Protein AF-A0A959HTA1-F1 (afdb_monomer)

pLDDT: mean 89.98, std 10.59, range [50.75, 98.5]

Secondary structure (DSSP, 8-state):
------EEEEEEES-HHHHHHHHHHHHTS--SEEETTEEEEEEETTEEEEEEEHHHHHHHHGGGS--GGGG---

Foldseek 3Di:
DPDLQADEDEQADQDQVVVQVVVCVVLVHHFPDDDQQWTKHCSDPRYMYMYGHLVVCCVVCPPVDPRSVVVPDD

Solvent-accessible surface area (backbone atoms only — not comparable to full-atom values): 4563 Å² total; per-residue (Å²): 130,94,70,86,75,68,47,76,48,73,46,69,30,95,48,48,68,64,48,50,55,51,49,26,64,74,69,71,44,79,61,80,40,80,52,97,71,40,35,30,35,75,80,45,100,45,34,34,44,33,38,28,30,29,81,62,51,41,75,74,53,52,90,79,53,82,60,59,74,78,68,69,85,126

Structure (mmCIF, N/CA/C/O backbone):
data_AF-A0A959HTA1-F1
#
_entry.id   AF-A0A959HTA1-F1
#
loop_
_atom_site.group_PDB
_atom_site.id
_atom_site.type_symbol
_atom_site.label_atom_id
_atom_site.label_alt_id
_atom_site.label_comp_id
_atom_site.label_asym_id
_atom_site.label_entity_id
_atom_site.label_seq_id
_atom_site.pdbx_PDB_ins_code
_atom_site.Cartn_x
_atom_site.Cartn_y
_atom_site.Cartn_z
_atom_site.occupancy
_atom_site.B_iso_or_equiv
_atom_site.auth_seq_id
_atom_site.auth_comp_id
_atom_site.auth_asym_id
_atom_site.auth_atom_id
_atom_site.pdbx_PDB_model_num
ATOM 1 N N . MET A 1 1 ? 12.404 7.855 27.961 1.00 58.31 1 MET A N 1
ATOM 2 C CA . MET A 1 1 ? 12.663 6.728 27.037 1.00 58.31 1 MET A CA 1
ATOM 3 C C . MET A 1 1 ? 12.048 7.091 25.693 1.00 58.31 1 MET A C 1
ATOM 5 O O . MET A 1 1 ? 10.936 7.602 25.679 1.00 58.31 1 MET A O 1
ATOM 9 N N . HIS A 1 2 ? 12.779 6.932 24.589 1.00 63.00 2 HIS A N 1
ATOM 10 C CA . HIS A 1 2 ? 12.273 7.258 23.250 1.00 63.00 2 HIS A CA 1
ATOM 11 C C . HIS A 1 2 ? 11.337 6.133 22.794 1.00 63.00 2 HIS A C 1
ATOM 13 O O . HIS A 1 2 ? 11.770 5.164 22.178 1.00 63.00 2 HIS A O 1
ATOM 19 N N . HIS A 1 3 ? 10.069 6.209 23.193 1.00 84.75 3 HIS A N 1
ATOM 20 C CA . HIS A 1 3 ? 9.062 5.230 22.799 1.00 84.75 3 HIS A CA 1
ATOM 21 C C . HIS A 1 3 ? 8.600 5.533 21.370 1.00 84.75 3 HIS A C 1
ATOM 23 O O . HIS A 1 3 ? 8.157 6.646 21.091 1.00 84.75 3 HIS A O 1
ATOM 29 N N . ILE A 1 4 ? 8.693 4.555 20.467 1.00 89.81 4 ILE A N 1
ATOM 30 C CA . ILE A 1 4 ? 8.032 4.632 19.158 1.00 89.81 4 ILE A CA 1
ATOM 31 C C . ILE A 1 4 ? 6.523 4.635 19.420 1.00 89.81 4 ILE A C 1
ATOM 33 O O . ILE A 1 4 ? 5.988 3.670 19.962 1.00 89.81 4 ILE A O 1
ATOM 37 N N . GLN A 1 5 ? 5.848 5.734 19.083 1.00 91.38 5 GLN A N 1
ATOM 38 C CA . GLN A 1 5 ? 4.422 5.917 19.381 1.00 91.38 5 GLN A CA 1
ATOM 39 C C . GLN A 1 5 ? 3.504 5.421 18.263 1.00 91.38 5 GLN A C 1
ATOM 41 O O . GLN A 1 5 ? 2.387 4.992 18.536 1.00 91.38 5 GLN A O 1
ATOM 46 N N . LEU A 1 6 ? 3.969 5.486 17.016 1.00 94.44 6 LEU A N 1
ATOM 47 C CA . LEU A 1 6 ? 3.213 5.136 15.819 1.00 94.44 6 LEU A CA 1
ATOM 48 C C . LEU A 1 6 ? 4.118 4.357 14.869 1.00 94.44 6 LEU A C 1
ATOM 50 O O . LEU A 1 6 ? 5.293 4.693 14.714 1.00 94.44 6 LEU A O 1
ATOM 54 N N . ILE A 1 7 ? 3.557 3.340 14.223 1.00 96.25 7 ILE A N 1
ATOM 55 C CA . ILE A 1 7 ? 4.239 2.534 13.215 1.00 96.25 7 ILE A CA 1
ATOM 56 C C . ILE A 1 7 ? 3.413 2.567 11.934 1.00 96.25 7 ILE A C 1
ATOM 58 O O . ILE A 1 7 ? 2.203 2.328 11.949 1.00 96.25 7 ILE A O 1
ATOM 62 N N . GLN A 1 8 ? 4.090 2.835 10.823 1.00 96.94 8 GLN A N 1
ATOM 63 C CA . GLN A 1 8 ? 3.530 2.706 9.489 1.00 96.94 8 GLN A CA 1
ATOM 64 C C . GLN A 1 8 ? 4.415 1.780 8.666 1.00 96.94 8 GLN A C 1
ATOM 66 O O . GLN A 1 8 ? 5.600 2.044 8.466 1.00 96.94 8 GLN A O 1
ATOM 71 N N . THR A 1 9 ? 3.820 0.698 8.184 1.00 96.44 9 THR A N 1
ATOM 72 C CA . THR A 1 9 ? 4.458 -0.227 7.251 1.00 96.44 9 THR A CA 1
ATOM 73 C C . THR A 1 9 ? 3.873 0.013 5.872 1.00 96.44 9 THR A C 1
ATOM 75 O O . THR A 1 9 ? 2.655 0.034 5.725 1.00 96.44 9 THR A O 1
ATOM 78 N N . ILE A 1 10 ? 4.721 0.200 4.861 1.00 94.50 10 ILE A N 1
ATOM 79 C CA . ILE A 1 10 ? 4.285 0.381 3.473 1.00 94.50 10 ILE A CA 1
ATOM 80 C C . ILE A 1 10 ? 4.701 -0.845 2.669 1.00 94.50 10 ILE A C 1
ATOM 82 O O . ILE A 1 10 ? 5.881 -1.192 2.633 1.00 94.50 10 ILE A O 1
ATOM 86 N N . LEU A 1 11 ? 3.730 -1.484 2.020 1.00 94.00 11 LEU A N 1
ATOM 87 C CA . LEU A 1 11 ? 3.965 -2.551 1.056 1.00 94.00 11 LEU A CA 1
ATOM 88 C C . LEU A 1 11 ? 3.981 -1.960 -0.351 1.00 94.00 11 LEU A C 1
ATOM 90 O O . LEU A 1 11 ? 3.040 -1.278 -0.768 1.00 94.00 11 LEU A O 1
ATOM 94 N N . TYR A 1 12 ? 5.051 -2.246 -1.087 1.00 92.19 12 TYR A N 1
ATOM 95 C CA . TYR A 1 12 ? 5.139 -1.914 -2.501 1.00 92.19 12 TYR A CA 1
ATOM 96 C C . TYR A 1 12 ? 4.460 -3.007 -3.318 1.00 92.19 12 TYR A C 1
ATOM 98 O O . TYR A 1 12 ? 4.844 -4.173 -3.253 1.00 92.19 12 TYR A O 1
ATOM 106 N N . VAL A 1 13 ? 3.405 -2.632 -4.035 1.00 92.62 13 VAL A N 1
ATOM 107 C CA . VAL A 1 13 ? 2.515 -3.565 -4.730 1.00 92.62 13 VAL A CA 1
ATOM 108 C C . VAL A 1 13 ? 2.534 -3.331 -6.235 1.00 92.62 13 VAL A C 1
ATOM 110 O O . VAL A 1 13 ? 2.733 -2.212 -6.710 1.00 92.62 13 VAL A O 1
ATOM 113 N N . ALA A 1 14 ? 2.296 -4.392 -7.004 1.00 92.56 14 ALA A N 1
ATOM 114 C CA . ALA A 1 14 ? 2.227 -4.305 -8.462 1.00 92.56 14 ALA A CA 1
ATOM 115 C C . ALA A 1 14 ? 0.980 -3.540 -8.949 1.00 92.56 14 ALA A C 1
ATOM 117 O O . ALA A 1 14 ? 1.058 -2.792 -9.922 1.00 92.56 14 ALA A O 1
ATOM 118 N N . ASP A 1 15 ? -0.153 -3.718 -8.263 1.00 94.12 15 ASP A N 1
ATOM 119 C CA . ASP A 1 15 ? -1.444 -3.103 -8.581 1.00 94.12 15 ASP A CA 1
ATOM 120 C C . ASP A 1 15 ? -2.125 -2.655 -7.282 1.00 94.12 15 ASP A C 1
ATOM 122 O O . ASP A 1 15 ? -2.550 -3.478 -6.467 1.00 94.12 15 ASP A O 1
ATOM 126 N N . GLN A 1 16 ? -2.201 -1.338 -7.086 1.00 95.81 16 GLN A N 1
ATOM 127 C CA . GLN A 1 16 ? -2.752 -0.742 -5.872 1.00 95.81 16 GLN A CA 1
ATOM 128 C C . GLN A 1 16 ? -4.223 -1.104 -5.672 1.00 95.81 16 GLN A C 1
ATOM 130 O O . GLN A 1 16 ? -4.591 -1.517 -4.576 1.00 95.81 16 GLN A O 1
ATOM 135 N N . GLU A 1 17 ? -5.062 -0.983 -6.701 1.00 97.12 17 GLU A N 1
ATOM 136 C CA . GLU A 1 17 ? -6.500 -1.211 -6.554 1.00 97.12 17 GLU A CA 1
ATOM 137 C C . GLU A 1 17 ? -6.811 -2.677 -6.252 1.00 97.12 17 GLU A C 1
ATOM 139 O O . GLU A 1 17 ? -7.666 -2.995 -5.419 1.00 97.12 17 GLU A O 1
ATOM 144 N N . ARG A 1 18 ? -6.110 -3.600 -6.920 1.00 97.62 18 ARG A N 1
ATOM 14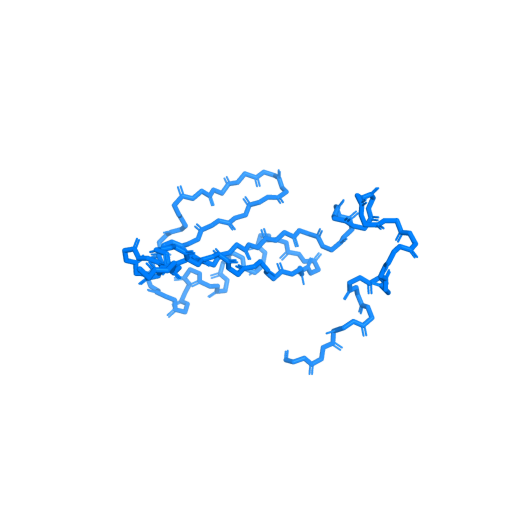5 C CA . ARG A 1 18 ? -6.262 -5.035 -6.671 1.00 97.62 18 ARG A CA 1
ATOM 146 C C . ARG A 1 18 ? -5.851 -5.383 -5.244 1.00 97.62 18 ARG A C 1
ATOM 148 O O . ARG A 1 18 ? -6.576 -6.127 -4.580 1.00 97.62 18 ARG A O 1
ATOM 155 N N . SER A 1 19 ? -4.740 -4.830 -4.764 1.00 97.62 19 SER A N 1
ATOM 156 C CA . SER A 1 19 ? -4.296 -5.012 -3.381 1.00 97.62 19 SER A CA 1
ATOM 157 C C . SER A 1 19 ? -5.257 -4.365 -2.380 1.00 97.62 19 SER A C 1
ATOM 159 O O . SER A 1 19 ? -5.597 -4.997 -1.382 1.00 97.62 19 SER A O 1
ATOM 161 N N . ALA A 1 20 ? -5.770 -3.164 -2.656 1.00 98.25 20 ALA A N 1
ATOM 162 C CA . ALA A 1 20 ? -6.750 -2.486 -1.811 1.00 98.25 20 ALA A CA 1
ATOM 163 C C . ALA A 1 20 ? -8.028 -3.322 -1.648 1.00 98.25 20 ALA A C 1
ATOM 165 O O . ALA A 1 20 ? -8.500 -3.514 -0.525 1.00 98.25 20 ALA A O 1
ATOM 166 N N . ARG A 1 21 ? -8.549 -3.902 -2.739 1.00 98.38 21 ARG A N 1
ATOM 167 C CA . ARG A 1 21 ? -9.702 -4.821 -2.695 1.00 98.38 21 ARG A CA 1
ATOM 168 C C . ARG A 1 21 ? -9.413 -6.072 -1.866 1.00 98.38 21 ARG A C 1
ATOM 170 O O . ARG A 1 21 ? -10.243 -6.456 -1.043 1.00 98.38 21 ARG A O 1
ATOM 177 N N . PHE A 1 22 ? -8.241 -6.680 -2.050 1.00 98.19 22 PHE A N 1
ATOM 178 C CA . PHE A 1 22 ? -7.817 -7.845 -1.271 1.00 98.19 22 PHE A CA 1
ATOM 179 C C . PHE A 1 22 ? -7.775 -7.539 0.234 1.00 98.19 22 PHE A C 1
ATOM 181 O O . PHE A 1 22 ? -8.434 -8.222 1.020 1.00 98.19 22 PHE A O 1
ATOM 188 N N . TYR A 1 23 ? -7.068 -6.479 0.635 1.00 98.19 23 TYR A N 1
ATOM 189 C CA . TYR A 1 23 ? -6.923 -6.112 2.044 1.00 98.19 23 TYR A CA 1
ATOM 190 C C . TYR A 1 23 ? -8.223 -5.598 2.668 1.00 98.19 23 TYR A C 1
ATOM 192 O O . TYR A 1 23 ? -8.479 -5.870 3.838 1.00 98.19 23 TYR A O 1
ATOM 200 N N . THR A 1 24 ? -9.098 -4.958 1.887 1.00 98.38 24 THR A N 1
ATOM 201 C CA . THR A 1 24 ? -10.458 -4.613 2.335 1.00 98.38 24 THR A CA 1
ATOM 202 C C . THR A 1 24 ? -11.235 -5.864 2.747 1.00 98.38 24 THR A C 1
ATOM 204 O O . THR A 1 24 ? -11.867 -5.882 3.804 1.00 98.38 24 THR A O 1
ATOM 207 N N . GLY A 1 25 ? -11.169 -6.931 1.941 1.00 98.19 25 GLY A N 1
ATOM 208 C CA . GLY A 1 25 ? -11.787 -8.218 2.269 1.00 98.19 25 GLY A CA 1
ATOM 209 C C . GLY A 1 25 ? -11.139 -8.894 3.479 1.00 98.19 25 GLY A C 1
ATOM 210 O O . GLY A 1 25 ? -11.847 -9.374 4.364 1.00 98.19 25 GLY A O 1
ATOM 211 N N . LEU A 1 26 ? -9.803 -8.878 3.550 1.00 98.00 26 LEU A N 1
ATOM 212 C CA . LEU A 1 26 ? -9.036 -9.489 4.639 1.00 98.00 26 LEU A CA 1
ATOM 213 C C . LEU A 1 26 ? -9.322 -8.830 5.995 1.00 98.00 26 LEU A C 1
ATOM 215 O O . LEU A 1 26 ? -9.603 -9.520 6.972 1.00 98.00 26 LEU A O 1
ATOM 219 N N . PHE A 1 27 ? -9.283 -7.499 6.052 1.00 97.31 27 PHE A N 1
ATOM 220 C CA . PHE A 1 27 ? -9.505 -6.735 7.281 1.00 97.31 27 PHE A CA 1
ATOM 221 C C . PHE A 1 27 ? -10.980 -6.460 7.568 1.00 97.31 27 PHE A C 1
ATOM 223 O O . PHE A 1 27 ? -11.309 -5.975 8.648 1.00 97.31 27 PHE A O 1
ATOM 230 N N . ARG A 1 28 ? -11.873 -6.763 6.614 1.00 97.38 28 ARG A N 1
ATOM 231 C CA . ARG A 1 28 ? -13.317 -6.491 6.697 1.00 97.38 28 ARG A CA 1
ATOM 232 C C . ARG A 1 28 ? -13.621 -5.019 7.002 1.00 97.38 28 ARG A C 1
ATOM 234 O O . ARG A 1 28 ? -14.575 -4.698 7.705 1.00 97.38 28 ARG A O 1
ATOM 241 N N . LYS A 1 29 ? -12.795 -4.120 6.470 1.00 96.81 29 LYS A N 1
ATOM 242 C CA . LYS A 1 29 ? -12.869 -2.673 6.681 1.00 96.81 29 LYS A CA 1
ATOM 243 C C . LYS A 1 29 ? -12.439 -1.948 5.406 1.00 96.81 29 LYS A C 1
ATOM 245 O O . LYS A 1 29 ? -11.534 -2.397 4.711 1.00 96.81 29 LYS A O 1
ATOM 250 N N . LYS A 1 30 ? -13.086 -0.814 5.119 1.00 97.81 30 LYS A N 1
ATOM 251 C CA . LYS A 1 30 ? -12.667 0.112 4.059 1.00 97.81 30 LYS A CA 1
ATOM 252 C C . LYS A 1 30 ? -11.359 0.822 4.440 1.00 97.81 30 LYS A C 1
ATOM 254 O O . LYS A 1 30 ? -11.179 1.109 5.626 1.00 97.81 30 LYS A O 1
ATOM 259 N N . PRO A 1 31 ? -10.489 1.139 3.470 1.00 98.19 31 PRO A N 1
ATOM 260 C CA . PRO A 1 31 ? -9.304 1.944 3.733 1.00 98.19 31 PRO A CA 1
ATOM 261 C C . PRO A 1 31 ? -9.681 3.318 4.304 1.00 98.19 31 PRO A C 1
ATOM 263 O O . PRO A 1 31 ? -10.739 3.866 3.991 1.00 98.19 31 PRO A O 1
ATOM 266 N N . ASP A 1 32 ? -8.811 3.862 5.150 1.00 98.19 32 ASP A N 1
ATOM 267 C CA . ASP A 1 32 ? -8.94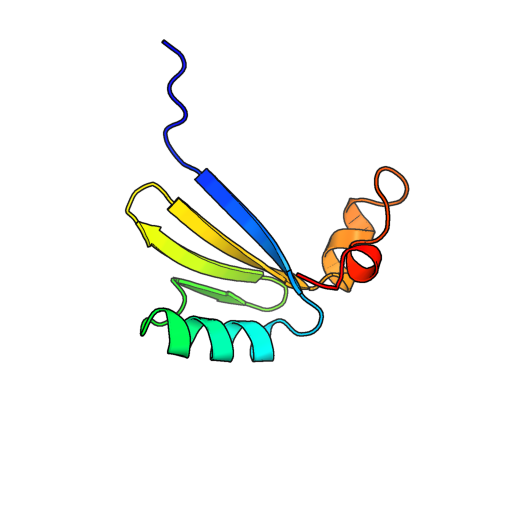8 5.205 5.720 1.00 98.19 32 ASP A CA 1
ATOM 268 C C . ASP A 1 32 ? -8.479 6.287 4.720 1.00 98.19 32 ASP A C 1
ATOM 270 O O . ASP A 1 32 ? -8.933 7.427 4.787 1.00 98.19 32 ASP A O 1
ATOM 274 N N . LEU A 1 33 ? -7.623 5.914 3.758 1.00 98.12 33 LEU A N 1
ATOM 275 C CA . LEU A 1 33 ? -7.225 6.720 2.599 1.00 98.12 33 LEU A CA 1
ATOM 276 C C . LEU A 1 33 ? -7.152 5.819 1.362 1.00 98.12 33 LEU A C 1
ATOM 278 O O . LEU A 1 33 ? -6.549 4.752 1.428 1.00 98.12 33 LEU A O 1
ATOM 282 N N . ASP A 1 34 ? -7.712 6.249 0.234 1.00 98.00 34 ASP A N 1
ATOM 283 C CA . ASP A 1 34 ? -7.571 5.540 -1.042 1.00 98.00 34 ASP A CA 1
ATOM 284 C C . ASP A 1 34 ? -7.541 6.541 -2.202 1.00 98.00 34 ASP A C 1
ATOM 286 O O . ASP A 1 34 ? -8.569 7.075 -2.618 1.00 98.00 34 ASP A O 1
ATOM 290 N N . VAL A 1 35 ? -6.334 6.869 -2.664 1.00 96.81 35 VAL A N 1
ATOM 291 C CA . VAL A 1 35 ? -6.069 7.865 -3.714 1.00 96.81 35 VAL A CA 1
ATOM 292 C C . VAL A 1 35 ? -5.009 7.336 -4.683 1.00 96.81 35 VAL A C 1
ATOM 294 O O . VAL A 1 35 ? -4.226 6.464 -4.305 1.00 96.81 35 VAL A O 1
ATOM 297 N N . PRO A 1 36 ? -4.910 7.839 -5.926 1.00 94.69 36 PRO A N 1
ATOM 298 C CA . PRO A 1 36 ? -3.879 7.381 -6.856 1.00 94.69 36 PRO A CA 1
ATOM 299 C C . PRO A 1 36 ? -2.467 7.465 -6.254 1.00 94.69 36 PRO A C 1
ATOM 301 O O . PRO A 1 36 ? -1.996 8.543 -5.895 1.00 94.69 36 PRO A O 1
ATOM 304 N N . GLY A 1 37 ? -1.791 6.320 -6.151 1.00 94.00 37 GLY A N 1
ATOM 305 C CA . GLY A 1 37 ? -0.448 6.196 -5.584 1.00 94.00 37 GLY A CA 1
ATOM 306 C C . GLY A 1 37 ? -0.391 5.784 -4.109 1.00 94.00 37 GLY A C 1
ATOM 307 O O . GLY A 1 37 ? 0.706 5.463 -3.651 1.00 94.00 37 GLY A O 1
ATOM 308 N N . MET A 1 38 ? -1.513 5.769 -3.377 1.00 95.69 38 MET A N 1
ATOM 309 C CA . MET A 1 38 ? -1.548 5.412 -1.955 1.00 95.69 38 MET A CA 1
ATOM 310 C C . MET A 1 38 ? -2.907 4.872 -1.486 1.00 95.69 38 MET A C 1
ATOM 312 O O . MET A 1 38 ? -3.934 5.534 -1.633 1.00 95.69 38 MET A O 1
ATOM 316 N N . THR A 1 39 ? -2.894 3.731 -0.801 1.00 98.38 39 THR A N 1
ATOM 317 C CA . THR A 1 39 ? -4.019 3.257 0.024 1.00 98.38 39 THR A CA 1
ATOM 318 C C . THR A 1 39 ? -3.535 3.051 1.460 1.00 98.38 39 THR A C 1
ATOM 320 O O . THR A 1 39 ? -2.450 2.511 1.654 1.00 98.38 39 THR A O 1
ATOM 323 N N . GLU A 1 40 ? -4.311 3.429 2.477 1.00 98.38 40 GLU A N 1
ATOM 324 C CA . GLU A 1 40 ? -3.969 3.232 3.895 1.00 98.38 40 GLU A CA 1
ATOM 325 C C . GLU A 1 40 ? -5.085 2.559 4.692 1.00 98.38 40 GLU A C 1
ATOM 327 O O . GLU A 1 40 ? -6.264 2.874 4.541 1.00 98.38 40 GLU A O 1
ATOM 332 N N . PHE A 1 41 ? -4.685 1.689 5.618 1.00 98.50 41 PHE A N 1
ATOM 333 C CA . PHE A 1 41 ? -5.538 1.074 6.628 1.00 98.50 41 PHE A CA 1
ATOM 334 C C . PHE A 1 41 ? -4.961 1.337 8.020 1.00 98.50 41 PHE A C 1
ATOM 336 O O . PHE A 1 41 ? -3.817 0.980 8.308 1.00 98.50 41 PHE A O 1
ATOM 343 N N . CYS A 1 42 ? -5.763 1.898 8.917 1.00 97.94 42 CYS A N 1
ATOM 344 C CA . CYS A 1 42 ? -5.490 1.916 10.348 1.00 97.94 42 CYS A CA 1
ATOM 345 C C . CYS A 1 42 ? -5.921 0.567 10.936 1.00 97.94 42 CYS A C 1
ATOM 347 O O . CYS A 1 42 ? -7.115 0.314 11.118 1.00 97.94 42 CYS A O 1
ATOM 349 N N . LEU A 1 43 ? -4.942 -0.300 11.210 1.00 96.56 43 LEU A N 1
ATOM 350 C CA . LEU A 1 43 ? -5.156 -1.640 11.771 1.00 96.56 43 LEU A CA 1
ATOM 351 C C . LEU A 1 43 ? -5.374 -1.586 13.286 1.00 96.56 43 LEU A C 1
ATOM 353 O O . LEU A 1 43 ? -6.141 -2.365 13.844 1.00 96.56 43 LEU A O 1
ATOM 357 N N . ALA A 1 44 ? -4.699 -0.645 13.942 1.00 95.06 44 ALA A N 1
ATOM 358 C CA . ALA A 1 44 ? -4.877 -0.301 15.344 1.00 95.06 44 ALA A CA 1
ATOM 359 C C . ALA A 1 44 ? -4.593 1.194 15.532 1.00 95.06 44 ALA A C 1
ATOM 361 O O . ALA A 1 44 ? -4.099 1.858 14.621 1.00 95.06 44 ALA A O 1
ATOM 362 N N . TYR A 1 45 ? -4.848 1.718 16.732 1.00 93.19 45 TYR A N 1
ATOM 363 C CA . TYR A 1 45 ? -4.581 3.122 17.066 1.00 93.19 45 TYR A CA 1
ATOM 364 C C . TYR A 1 45 ? -3.150 3.570 16.712 1.00 93.19 45 TYR A C 1
ATOM 366 O O . TYR A 1 45 ? -2.942 4.691 16.260 1.00 93.19 45 TYR A O 1
ATOM 374 N N . ASN A 1 46 ? -2.168 2.682 16.879 1.00 95.00 46 ASN A N 1
ATOM 375 C CA . ASN A 1 46 ? -0.753 2.967 16.664 1.00 95.00 46 ASN A CA 1
ATOM 376 C C . ASN A 1 46 ? -0.129 2.249 15.459 1.00 95.00 46 ASN A C 1
ATOM 378 O O . ASN A 1 46 ? 1.092 2.288 15.305 1.00 95.00 46 ASN A O 1
ATOM 382 N N . CYS A 1 47 ? -0.929 1.575 14.629 1.00 96.56 47 CYS A N 1
ATOM 383 C CA . CYS A 1 47 ? -0.421 0.734 13.550 1.00 96.56 47 CYS A CA 1
ATOM 384 C C . CYS A 1 47 ? -1.190 0.973 12.252 1.00 96.56 47 CYS A C 1
ATOM 386 O O . CYS A 1 47 ? -2.405 0.753 12.184 1.00 96.56 47 CYS A O 1
ATOM 388 N N . LYS A 1 48 ? -0.458 1.390 11.217 1.00 98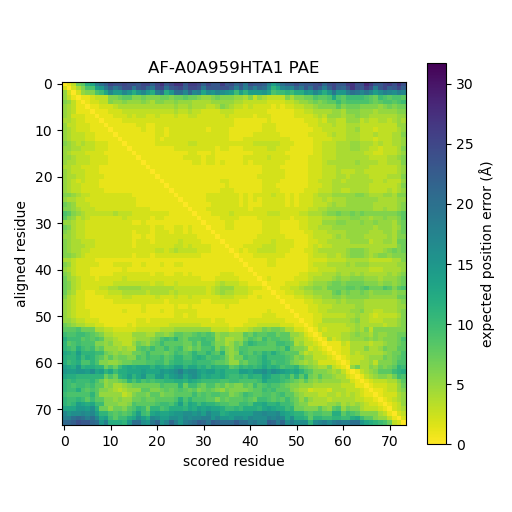.06 48 LYS A N 1
ATOM 389 C CA . LYS A 1 48 ? -0.978 1.602 9.868 1.00 98.06 48 LYS A CA 1
ATOM 390 C C . LYS A 1 48 ? -0.295 0.697 8.854 1.00 98.06 48 LYS A C 1
ATOM 392 O O . LYS A 1 48 ? 0.922 0.508 8.895 1.00 98.06 48 LYS A O 1
ATOM 397 N N . LEU A 1 49 ? -1.084 0.223 7.898 1.00 98.25 49 LEU A N 1
ATOM 398 C CA . LEU A 1 49 ? -0.605 -0.424 6.686 1.00 98.25 49 LEU A CA 1
ATOM 399 C C . LEU A 1 49 ? -0.881 0.477 5.483 1.00 98.25 49 LEU A C 1
ATOM 401 O O . LEU A 1 49 ? -2.032 0.820 5.225 1.00 98.25 49 LEU A O 1
ATOM 405 N N . GLY A 1 50 ? 0.167 0.836 4.751 1.00 97.88 50 GLY A N 1
ATOM 406 C CA . GLY A 1 50 ? 0.094 1.543 3.479 1.00 97.88 50 GLY A CA 1
ATOM 407 C C . GLY A 1 50 ? 0.361 0.611 2.298 1.00 97.88 50 GLY A C 1
ATOM 408 O O . GLY A 1 50 ? 1.162 -0.317 2.404 1.00 97.88 50 GLY A O 1
ATOM 409 N N . LEU A 1 51 ? -0.272 0.882 1.163 1.00 97.00 51 LEU A N 1
ATOM 410 C CA . LEU A 1 51 ? -0.033 0.226 -0.119 1.00 97.00 51 LEU A CA 1
ATOM 411 C C . LEU A 1 51 ? 0.369 1.298 -1.130 1.00 97.00 51 LEU A C 1
ATOM 413 O O . LEU A 1 51 ? -0.390 2.238 -1.363 1.00 97.00 51 LEU A O 1
ATOM 417 N N . MET A 1 52 ? 1.540 1.148 -1.744 1.00 94.75 52 MET A N 1
ATOM 418 C CA . MET A 1 52 ? 2.018 2.051 -2.795 1.00 94.75 52 MET A CA 1
ATOM 419 C C . MET A 1 52 ? 2.410 1.255 -4.041 1.00 94.75 52 MET A C 1
ATOM 421 O O . MET A 1 52 ? 3.044 0.209 -3.907 1.00 94.75 52 MET A O 1
ATOM 425 N N . PRO A 1 53 ? 2.121 1.733 -5.262 1.00 92.75 53 PRO A N 1
ATOM 426 C CA . PRO A 1 53 ? 2.626 1.099 -6.473 1.00 92.75 53 PRO A CA 1
ATOM 427 C C . PRO A 1 53 ? 4.163 1.068 -6.504 1.00 92.75 53 PRO A C 1
ATOM 429 O O . PRO A 1 53 ? 4.807 2.12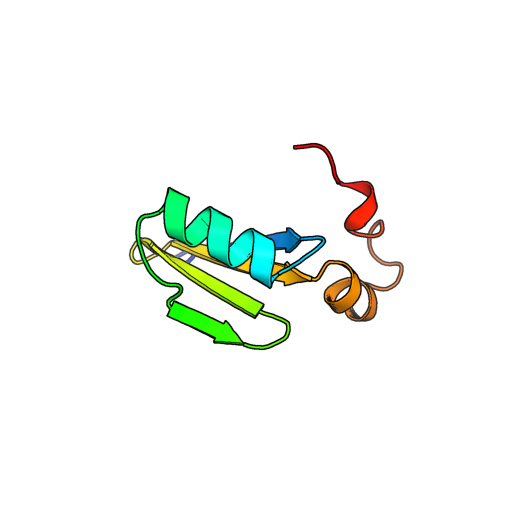0 -6.415 1.00 92.75 53 PRO A O 1
ATOM 432 N N . SER A 1 54 ? 4.760 -0.104 -6.735 1.00 87.75 54 SER A N 1
ATOM 433 C CA . SER A 1 54 ? 6.221 -0.275 -6.838 1.00 87.75 54 SER A CA 1
ATOM 434 C C . SER A 1 54 ? 6.869 0.659 -7.865 1.00 87.75 54 SER A C 1
ATOM 436 O O . SER A 1 54 ? 7.916 1.257 -7.616 1.00 87.75 54 SER A O 1
ATOM 438 N N . LYS A 1 55 ? 6.206 0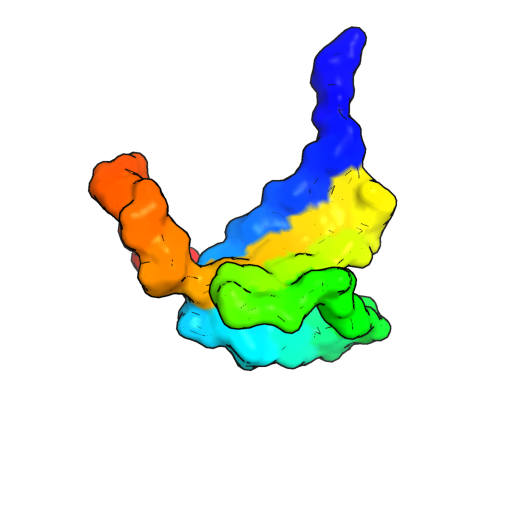.852 -9.012 1.00 82.56 55 LYS A N 1
ATOM 439 C CA . LYS A 1 55 ? 6.657 1.757 -10.084 1.00 82.56 55 LYS A CA 1
ATOM 440 C C . LYS A 1 55 ? 6.621 3.238 -9.690 1.00 82.56 55 LYS A C 1
ATOM 442 O O . LYS A 1 55 ? 7.285 4.060 -10.317 1.00 82.56 55 LYS A O 1
ATOM 447 N N . GLY A 1 56 ? 5.797 3.598 -8.705 1.00 81.00 56 GLY A N 1
ATOM 448 C CA . GLY A 1 56 ? 5.712 4.959 -8.188 1.00 81.00 56 GLY A CA 1
ATOM 449 C C . GLY A 1 56 ? 6.911 5.280 -7.303 1.00 81.00 56 GLY A C 1
ATOM 450 O O . GLY A 1 56 ? 7.616 6.259 -7.545 1.00 81.00 56 GLY A O 1
ATOM 451 N N . ILE A 1 57 ? 7.177 4.419 -6.317 1.00 81.38 57 ILE A N 1
ATOM 452 C CA . ILE A 1 57 ? 8.231 4.654 -5.324 1.00 81.38 57 ILE A CA 1
ATOM 453 C C . ILE A 1 57 ? 9.647 4.499 -5.891 1.00 81.38 57 ILE A C 1
ATOM 455 O O . ILE A 1 57 ? 10.567 5.175 -5.428 1.00 81.38 57 ILE A O 1
ATOM 459 N N . SER A 1 58 ? 9.844 3.675 -6.925 1.00 79.62 58 SER A N 1
ATOM 460 C CA . SER A 1 58 ? 11.163 3.498 -7.545 1.00 79.62 58 SER A CA 1
ATOM 461 C C . SER A 1 58 ? 11.746 4.808 -8.088 1.00 79.62 58 SER A C 1
ATOM 463 O O . SER A 1 58 ? 12.953 5.024 -8.008 1.00 79.62 58 SER A O 1
ATOM 465 N N . LYS A 1 59 ? 10.893 5.749 -8.520 1.00 79.75 59 LYS A N 1
ATOM 466 C CA . LYS A 1 59 ? 11.305 7.103 -8.940 1.00 79.75 59 LYS A CA 1
ATOM 467 C C . LYS A 1 59 ? 11.940 7.922 -7.811 1.00 79.75 59 LYS A C 1
ATOM 469 O O . LYS A 1 59 ? 12.755 8.804 -8.077 1.00 79.75 59 LYS A O 1
ATOM 474 N N . ILE A 1 60 ? 11.552 7.649 -6.565 1.00 81.69 60 ILE A N 1
ATOM 475 C CA . ILE A 1 60 ? 12.033 8.344 -5.366 1.00 81.69 60 ILE A CA 1
ATOM 476 C C . ILE A 1 60 ? 13.280 7.643 -4.815 1.00 81.69 60 ILE A C 1
ATOM 478 O O . ILE A 1 60 ? 14.260 8.313 -4.494 1.00 81.69 60 ILE A O 1
ATOM 482 N N . LEU A 1 61 ? 13.261 6.307 -4.749 1.00 80.88 61 LEU A N 1
ATOM 483 C CA . LEU A 1 61 ? 14.370 5.497 -4.226 1.00 80.88 61 LEU A CA 1
ATOM 484 C C . LEU A 1 61 ? 15.609 5.522 -5.135 1.00 80.88 61 LEU A C 1
ATOM 486 O O . LEU A 1 61 ? 16.733 5.442 -4.631 1.00 80.88 61 LEU A O 1
ATOM 490 N N . LYS A 1 62 ? 15.413 5.692 -6.452 1.00 78.94 62 LYS A N 1
ATOM 491 C CA . LYS A 1 62 ? 16.487 5.705 -7.460 1.00 78.94 62 LYS A CA 1
ATOM 492 C C . LYS A 1 62 ? 17.400 4.482 -7.272 1.00 78.94 62 LYS A C 1
ATOM 494 O O . LYS A 1 62 ? 16.903 3.379 -7.072 1.00 78.94 62 LYS A O 1
ATOM 499 N N . ASP A 1 63 ? 18.715 4.686 -7.256 1.00 77.31 63 ASP A N 1
ATOM 500 C CA . ASP A 1 63 ? 19.716 3.616 -7.165 1.00 77.31 63 ASP A CA 1
ATOM 501 C C . ASP A 1 63 ? 20.193 3.356 -5.724 1.00 77.31 63 ASP A C 1
ATOM 503 O O . ASP A 1 63 ? 21.250 2.766 -5.504 1.00 77.31 63 ASP A O 1
ATOM 507 N N . LYS A 1 64 ? 19.463 3.846 -4.710 1.00 83.06 64 LYS A N 1
ATOM 508 C CA . LYS A 1 64 ? 19.855 3.679 -3.297 1.00 83.06 64 LYS A CA 1
ATOM 509 C C . LYS A 1 64 ? 19.464 2.320 -2.724 1.00 83.06 64 LYS A C 1
ATOM 511 O O . LYS A 1 64 ? 20.040 1.905 -1.722 1.00 83.06 64 LYS A O 1
ATOM 516 N N . THR A 1 65 ? 18.515 1.635 -3.354 1.00 81.25 65 THR A N 1
ATOM 517 C CA . THR A 1 65 ? 18.060 0.289 -2.988 1.00 81.25 65 THR A CA 1
ATOM 518 C C . THR A 1 65 ? 17.687 -0.500 -4.247 1.00 81.25 65 THR A C 1
ATOM 520 O O . THR A 1 65 ? 17.346 0.121 -5.255 1.00 81.25 65 THR A O 1
ATOM 523 N N . PRO A 1 66 ? 17.689 -1.848 -4.213 1.00 83.44 66 PRO A N 1
ATOM 524 C CA . PRO A 1 66 ? 17.146 -2.653 -5.307 1.00 83.44 66 PRO A CA 1
ATOM 525 C C . PRO A 1 66 ? 15.709 -2.240 -5.650 1.00 83.44 66 PRO A C 1
ATOM 527 O O . PRO A 1 66 ? 14.956 -1.801 -4.776 1.00 83.44 66 PRO A O 1
ATOM 530 N N . HIS A 1 67 ? 15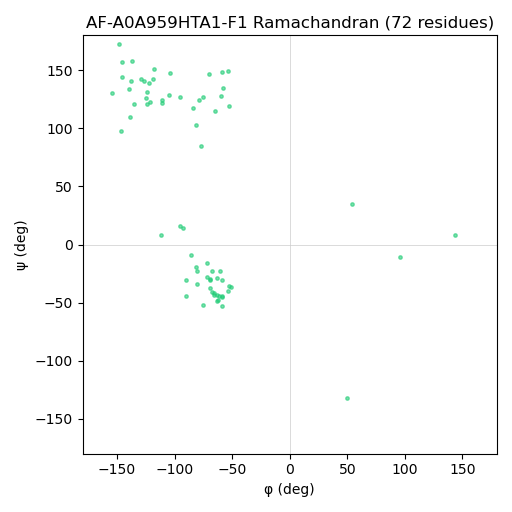.324 -2.385 -6.920 1.00 81.12 67 HIS A N 1
ATOM 531 C CA . HIS A 1 67 ? 13.968 -2.062 -7.355 1.00 81.12 67 HIS A CA 1
ATOM 532 C C . HIS A 1 67 ? 12.941 -2.897 -6.561 1.00 81.12 67 HIS A C 1
ATOM 534 O O . HIS A 1 67 ? 13.136 -4.109 -6.451 1.00 81.12 67 HIS A O 1
ATOM 540 N N . PRO A 1 68 ? 11.840 -2.308 -6.049 1.00 80.31 68 PRO A N 1
ATOM 541 C CA . PRO A 1 68 ? 10.861 -3.018 -5.217 1.00 80.31 68 PRO A CA 1
ATOM 542 C C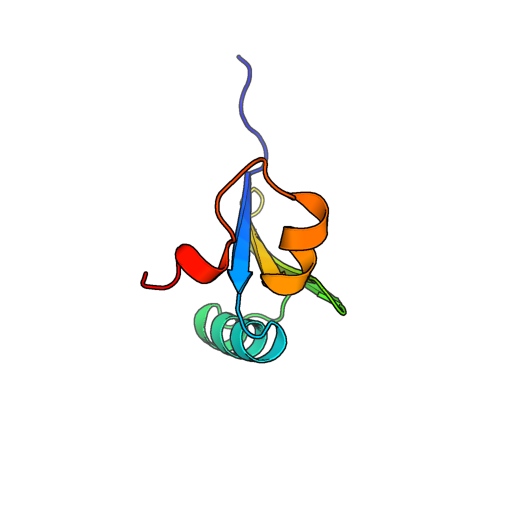 . PRO A 1 68 ? 10.311 -4.308 -5.831 1.00 80.31 68 PRO A C 1
ATOM 544 O O . PRO A 1 6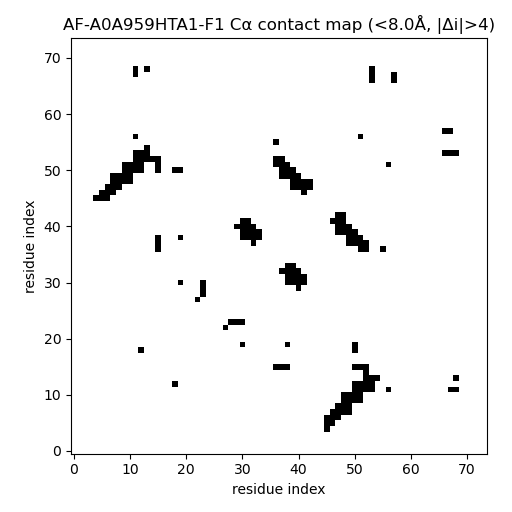8 ? 10.098 -5.286 -5.125 1.00 80.31 68 PRO A O 1
ATOM 547 N N . ASP A 1 69 ? 10.133 -4.330 -7.155 1.00 82.31 69 ASP A N 1
ATOM 548 C CA . ASP A 1 69 ? 9.648 -5.515 -7.879 1.00 82.31 69 ASP A CA 1
ATOM 549 C C . ASP A 1 69 ? 10.572 -6.738 -7.739 1.00 82.31 69 ASP A C 1
ATOM 551 O O . ASP A 1 69 ? 10.108 -7.868 -7.876 1.00 82.31 69 ASP A O 1
ATOM 555 N N . LEU A 1 70 ? 11.857 -6.539 -7.418 1.00 81.50 70 LEU A N 1
ATOM 556 C CA . LEU A 1 70 ? 12.804 -7.632 -7.167 1.00 81.50 70 LEU A CA 1
ATOM 557 C C . LEU A 1 70 ? 12.546 -8.348 -5.831 1.00 81.50 70 LEU A C 1
ATOM 559 O O . LEU A 1 70 ? 13.057 -9.442 -5.626 1.00 81.50 70 LEU A O 1
ATOM 563 N N . GLY A 1 71 ? 11.767 -7.745 -4.929 1.00 76.06 71 GLY A N 1
ATOM 564 C CA . GLY A 1 71 ? 11.357 -8.337 -3.653 1.00 76.06 71 GLY A CA 1
ATOM 565 C C . GLY A 1 71 ? 10.014 -9.070 -3.711 1.00 76.06 71 GLY A C 1
ATOM 566 O O . GLY A 1 71 ? 9.421 -9.322 -2.664 1.00 76.06 71 GLY A O 1
ATOM 567 N N . SER A 1 72 ? 9.493 -9.364 -4.906 1.00 68.19 72 SER A N 1
ATOM 568 C CA . SER A 1 72 ? 8.224 -10.080 -5.065 1.00 68.19 72 SER A CA 1
ATOM 569 C C . SER A 1 72 ? 8.391 -11.579 -4.761 1.00 68.19 72 SER A C 1
ATOM 571 O O . SER A 1 72 ? 9.275 -12.229 -5.312 1.00 68.19 72 SER A O 1
ATOM 573 N N . GLY A 1 73 ? 7.557 -12.133 -3.867 1.00 61.56 73 GLY A N 1
ATOM 574 C CA . GLY A 1 73 ? 7.612 -13.560 -3.495 1.00 61.56 73 GLY A CA 1
ATOM 575 C C . GLY A 1 73 ? 7.323 -13.917 -2.030 1.00 61.56 73 GLY A C 1
ATOM 576 O O . GLY A 1 73 ? 7.529 -15.072 -1.664 1.00 61.56 73 GLY A O 1
ATOM 577 N N . ILE A 1 74 ? 6.875 -12.965 -1.204 1.00 50.75 74 ILE A N 1
ATOM 578 C CA . ILE A 1 74 ? 6.294 -13.244 0.123 1.00 50.75 74 ILE A CA 1
ATOM 579 C C . ILE A 1 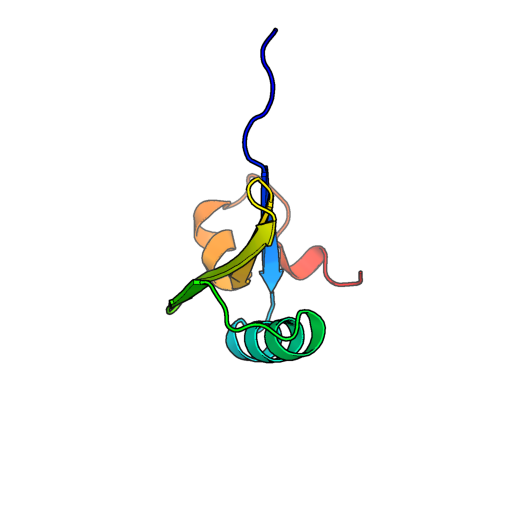74 ? 4.790 -13.478 -0.024 1.00 50.75 74 ILE A C 1
ATOM 581 O O . ILE A 1 74 ? 4.163 -12.702 -0.784 1.00 50.75 74 ILE A O 1
#

Radius of gyration: 13.47 Å; Cα contacts (8 Å, |Δi|>4): 95; chains: 1; bounding box: 33×22×37 Å

Sequence (74 aa):
MHHIQLIQTILYVADQERSARFYTGLFRKKPDLDVPGMTEFCLAYNCKLGLMPSKGISKILKDKTPHPDLGSGI

Nearest PDB structures (foldseek):
  3rhe-assembly1_A  TM=9.165E-01  e=4.740E-03  Legionella pneumophila subsp. pneumophila str. Philadelphia 1
  7wb2-assembly1_C  TM=7.630E-01  e=1.424E-02  Streptomyces chartreusis
  7w5e-assembly1_C  TM=7.583E-01  e=2.832E-02  Streptomyces chartreusis
  7wb2-assembly1_B-2  TM=7.775E-01  e=3.480E-02  Streptomyces chartreusis
  7w5e-assembly1_A  TM=7.702E-01  e=3.993E-02  Streptomyces chartreusis

Mean predicted aligned error: 4.88 Å